Protein AF-A0A0F2QSH4-F1 (afdb_monomer)

Solvent-accessible surface area (backbone atoms only — not comparable to full-atom values): 9539 Å² total; per-residue (Å²): 134,55,76,64,59,55,52,51,53,49,50,55,49,47,52,50,52,53,54,53,50,57,76,41,54,37,96,54,49,37,37,36,37,42,49,71,43,37,69,80,64,87,76,48,65,87,74,37,95,32,62,61,37,53,48,53,45,51,24,52,24,65,74,69,74,48,80,69,93,43,59,70,57,41,50,50,51,39,15,76,64,9,30,37,75,50,42,47,22,77,60,56,42,82,86,47,54,76,65,59,33,52,52,54,49,61,70,22,31,66,63,36,11,52,53,43,47,76,49,53,33,53,29,39,38,37,30,48,82,91,47,50,67,56,51,49,52,18,45,61,71,31,69,53,86,48,51,78,44,83,42,57,48,52,52,98,83,29,46,65,61,25,29,68,60,45,36,58,57,48,69,76,72,107

Nearest PDB structures (foldseek):
  3uo7-assembly1_A  TM=6.705E-01  e=2.306E-04  Homo sapiens
  3ufj-assembly1_B  TM=6.724E-01  e=3.483E-04  Homo sapiens
  1oe5-assembly1_B  TM=6.250E-01  e=6.662E-04  Xenopus laevis
  3uo7-assembly1_B  TM=6.521E-01  e=4.677E-04  Homo sapiens
  5h93-assembly3_C  TM=5.648E-01  e=1.925E-03  Geobacter metallireducens GS-15

Mean predicted aligned error: 3.73 Å

Secondary structure (DSSP, 8-state):
--HHHHHHHHHHHHHHHHHHHHHT--SS--EEEEEEE--SSS--GGGS-SHHHHHHHHHHHHHHTS--SSHHHHHHHHHHTTEEEEEEESS--TTS-HHHHHHHHHHHHHHHHHHHHHH--SEEEE--GGGHHHHHHHHHHHT---EEEE---S-TT-HHHHHHHHHHHHHHH-

Radius of gyration: 16.04 Å; Cα contacts (8 Å, |Δi|>4): 261; chains: 1; bounding box: 38×46×40 Å

Sequence (174 aa):
MSCIDVNIALGERMNKVELTRMQYRPSILRILFVGESAPAKGSFFYDGGCNFTRHTRSAFEIVRGRSFASDGEFLSVFRDRGCWLDDISHTPIDLLNRRERKEAIQKSIPNFAGRLTEASPEVVIVMLRRIKEQVSAAVQASGIQARIEYLPFPGFGHQRKFIELLVPVLRETL

Structure (mmCIF, N/CA/C/O backbone):
data_AF-A0A0F2QSH4-F1
#
_entry.id   AF-A0A0F2QSH4-F1
#
loop_
_atom_site.group_PDB
_atom_site.id
_atom_site.type_symbol
_atom_site.label_atom_id
_atom_site.label_alt_id
_atom_site.label_comp_id
_atom_site.label_asym_id
_atom_site.label_entity_id
_atom_site.label_seq_id
_atom_site.pdbx_PDB_ins_code
_atom_site.Cartn_x
_atom_site.Cartn_y
_atom_site.Cartn_z
_atom_site.occupancy
_atom_site.B_iso_or_equiv
_atom_site.auth_seq_id
_atom_site.auth_comp_id
_atom_site.auth_asym_id
_atom_site.auth_atom_id
_atom_site.pdbx_PDB_model_num
ATOM 1 N N . MET A 1 1 ? -14.833 30.405 4.558 1.00 57.25 1 MET A N 1
ATOM 2 C CA . MET A 1 1 ? -15.358 29.048 4.294 1.00 57.25 1 MET A CA 1
ATOM 3 C C . MET A 1 1 ? -16.112 28.598 5.523 1.00 57.25 1 MET A C 1
ATOM 5 O O . MET A 1 1 ? -15.563 28.707 6.615 1.00 57.25 1 MET A O 1
ATOM 9 N N . SER A 1 2 ? -17.364 28.183 5.359 1.00 66.00 2 SER A N 1
ATOM 10 C CA . SER A 1 2 ? -18.171 27.634 6.450 1.00 66.00 2 SER A CA 1
ATOM 11 C C . SER A 1 2 ? -17.762 26.181 6.741 1.00 66.00 2 SER A C 1
ATOM 13 O O . SER A 1 2 ? -17.153 25.525 5.894 1.00 66.00 2 SER A O 1
ATOM 15 N N . CYS A 1 3 ? -18.103 25.643 7.918 1.00 61.94 3 CYS A N 1
ATOM 16 C CA . CYS A 1 3 ? -17.874 24.223 8.235 1.00 61.94 3 CYS A CA 1
ATOM 17 C C . CYS A 1 3 ? -18.565 23.269 7.241 1.00 61.94 3 CYS A C 1
ATOM 19 O O . CYS A 1 3 ? -18.101 22.150 7.041 1.00 61.94 3 CYS A O 1
ATOM 21 N N . ILE A 1 4 ? -19.654 23.711 6.604 1.00 67.00 4 ILE A N 1
ATOM 22 C CA . ILE A 1 4 ? -20.398 22.931 5.608 1.00 67.00 4 ILE A CA 1
ATOM 23 C C . ILE A 1 4 ? -19.558 22.767 4.333 1.00 67.00 4 ILE A C 1
ATOM 25 O O . ILE A 1 4 ? -19.408 21.649 3.843 1.00 67.00 4 ILE A O 1
ATOM 29 N N . ASP A 1 5 ? -18.923 23.844 3.861 1.00 65.81 5 ASP A N 1
ATOM 30 C CA . ASP A 1 5 ? -18.089 23.827 2.648 1.00 65.81 5 ASP A CA 1
ATOM 31 C C . ASP A 1 5 ? -16.868 22.905 2.800 1.00 65.81 5 ASP A C 1
ATOM 33 O O . ASP A 1 5 ? -16.472 22.212 1.864 1.00 65.81 5 ASP A O 1
ATOM 37 N N . VAL A 1 6 ? -16.283 22.863 4.004 1.00 67.44 6 VAL A N 1
ATOM 38 C CA . VAL A 1 6 ? -15.146 21.983 4.325 1.00 67.44 6 VAL A CA 1
ATOM 39 C C . VAL A 1 6 ? -15.559 20.510 4.276 1.00 67.44 6 VAL A C 1
ATOM 41 O O . VAL A 1 6 ? -14.824 19.686 3.732 1.00 67.44 6 VAL A O 1
ATOM 44 N N . ASN A 1 7 ? -16.741 20.177 4.801 1.00 73.50 7 ASN A N 1
ATOM 45 C CA . ASN A 1 7 ? -17.239 18.802 4.818 1.00 73.50 7 ASN A CA 1
ATOM 46 C C . ASN A 1 7 ? -17.593 18.293 3.413 1.00 73.50 7 ASN A C 1
ATOM 48 O O . ASN A 1 7 ? -17.292 17.143 3.095 1.00 73.50 7 ASN A O 1
ATOM 52 N N . ILE A 1 8 ? -18.174 19.145 2.559 1.00 76.38 8 ILE A N 1
ATOM 53 C CA . ILE A 1 8 ? -18.479 18.801 1.160 1.00 76.38 8 ILE A CA 1
ATOM 54 C C . ILE A 1 8 ? -17.185 18.535 0.382 1.00 76.38 8 ILE A C 1
ATOM 56 O O . ILE A 1 8 ? -17.033 17.465 -0.207 1.00 76.38 8 ILE A O 1
ATOM 60 N N . ALA A 1 9 ? -16.213 19.451 0.451 1.00 73.88 9 ALA A N 1
ATOM 61 C CA . ALA A 1 9 ? -14.940 19.303 -0.255 1.00 73.88 9 ALA A CA 1
ATOM 62 C C . ALA A 1 9 ? -14.149 18.060 0.200 1.00 73.88 9 ALA A C 1
ATOM 64 O O . ALA A 1 9 ? -13.513 17.383 -0.613 1.00 73.88 9 ALA A O 1
ATOM 65 N N . LEU A 1 10 ? -14.199 17.728 1.496 1.00 77.50 10 LEU A N 1
ATOM 66 C CA . LEU A 1 10 ? -13.585 16.510 2.025 1.00 77.50 10 LEU A CA 1
ATOM 67 C C . LEU A 1 10 ? -14.275 15.248 1.481 1.00 77.50 10 LEU A C 1
ATOM 69 O O . LEU A 1 10 ? -13.588 14.297 1.106 1.00 77.50 10 LEU A O 1
ATOM 73 N N . GLY A 1 11 ? -15.609 15.254 1.396 1.00 80.50 11 GLY A N 1
ATOM 74 C CA . GLY A 1 11 ? -16.395 14.157 0.827 1.00 80.50 11 GLY A CA 1
ATOM 75 C C . GLY A 1 11 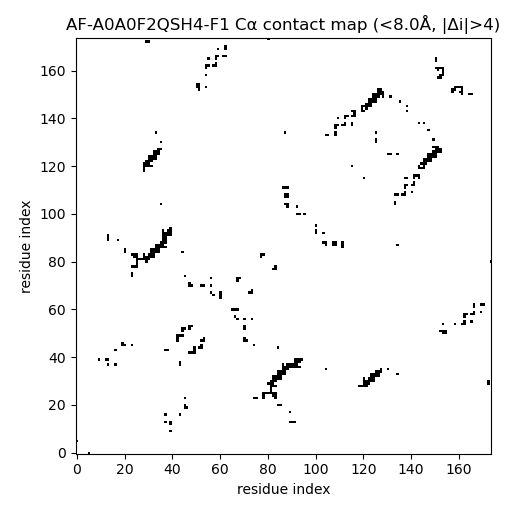? -16.102 13.919 -0.657 1.00 80.50 11 GLY A C 1
ATOM 76 O O . GLY A 1 11 ? -15.838 12.788 -1.062 1.00 80.50 11 GLY A O 1
ATOM 77 N N . GLU A 1 12 ? -16.061 14.980 -1.466 1.00 84.38 12 GLU A N 1
ATOM 78 C CA . GLU A 1 12 ? -15.709 14.892 -2.891 1.00 84.38 12 GLU A CA 1
ATOM 79 C C . GLU A 1 12 ? -14.295 14.349 -3.099 1.00 84.38 12 GLU A C 1
ATOM 81 O O . GLU A 1 12 ? -14.060 13.480 -3.944 1.00 84.38 12 GLU A O 1
ATOM 86 N N . ARG A 1 13 ? -13.341 14.827 -2.294 1.00 85.44 13 ARG A N 1
ATOM 87 C CA . ARG A 1 13 ? -11.962 14.349 -2.348 1.00 85.44 13 ARG A CA 1
ATOM 88 C C . ARG A 1 13 ? -11.859 12.875 -1.973 1.00 85.44 13 ARG A C 1
ATOM 90 O O . ARG A 1 13 ? -11.156 12.142 -2.664 1.00 85.44 13 ARG A O 1
ATOM 97 N N . MET A 1 14 ? -12.537 12.447 -0.911 1.00 86.56 14 MET A N 1
ATOM 98 C CA . MET A 1 14 ? -12.560 11.046 -0.489 1.00 86.56 14 MET A CA 1
ATOM 99 C C . MET A 1 14 ? -13.099 10.157 -1.615 1.00 86.56 14 MET A C 1
ATOM 101 O O . MET A 1 14 ? -12.431 9.204 -2.006 1.00 86.56 14 MET A O 1
ATOM 105 N N . ASN A 1 15 ? -14.223 10.535 -2.231 1.00 87.94 15 ASN A N 1
ATOM 106 C CA . ASN A 1 15 ? -14.779 9.806 -3.374 1.00 87.94 15 ASN A CA 1
ATOM 107 C C . ASN A 1 15 ? -13.789 9.725 -4.543 1.00 87.94 15 ASN A C 1
ATOM 109 O O . ASN A 1 15 ? -13.616 8.661 -5.133 1.00 87.94 15 ASN A O 1
ATOM 113 N N . LYS A 1 16 ? -13.093 10.823 -4.858 1.00 92.56 16 LYS A N 1
ATOM 114 C CA . LYS A 1 16 ? -12.073 10.832 -5.913 1.00 92.56 16 LYS A CA 1
ATOM 115 C C . LYS A 1 16 ? -10.912 9.882 -5.605 1.00 92.56 16 LYS A C 1
ATOM 117 O O . LYS A 1 16 ? -10.497 9.150 -6.496 1.00 92.56 16 LYS A O 1
ATOM 122 N N . VAL A 1 17 ? -10.399 9.879 -4.372 1.00 94.50 17 VAL A N 1
ATOM 123 C CA . VAL A 1 17 ? -9.304 8.985 -3.949 1.00 94.50 17 VAL A CA 1
ATOM 124 C C . VAL A 1 17 ? -9.700 7.523 -4.132 1.00 94.50 17 VAL A C 1
ATOM 126 O O . VAL A 1 17 ? -8.945 6.755 -4.729 1.00 94.50 17 VAL A O 1
ATOM 129 N N . GLU A 1 18 ? -10.892 7.150 -3.673 1.00 94.62 18 GLU A N 1
ATOM 130 C CA . GLU A 1 18 ? -11.374 5.772 -3.756 1.00 94.62 18 GLU A CA 1
ATOM 131 C C . GLU A 1 18 ? -11.644 5.343 -5.204 1.00 94.62 18 GLU A C 1
ATOM 133 O O . GLU A 1 18 ? -11.227 4.257 -5.612 1.00 94.62 18 GLU A O 1
ATOM 138 N N . LEU A 1 19 ? -12.234 6.218 -6.029 1.00 94.88 19 LEU A N 1
ATOM 139 C CA . LEU A 1 19 ? -12.396 5.965 -7.465 1.00 94.88 19 LEU A CA 1
ATOM 140 C C . LEU A 1 19 ? -11.043 5.747 -8.153 1.00 94.88 19 LEU A C 1
ATOM 142 O O . LEU A 1 19 ? -10.890 4.781 -8.900 1.00 94.88 19 LEU A O 1
ATOM 146 N N . THR A 1 20 ? -10.044 6.588 -7.867 1.00 95.81 20 THR A N 1
ATOM 147 C CA . THR A 1 20 ? -8.687 6.411 -8.400 1.00 95.81 20 THR A CA 1
ATOM 148 C C . THR A 1 20 ? -8.066 5.098 -7.912 1.00 95.81 20 THR A C 1
ATOM 150 O O . THR A 1 20 ? -7.512 4.356 -8.720 1.00 95.81 20 THR A O 1
ATOM 153 N N . ARG A 1 21 ? -8.176 4.751 -6.620 1.00 96.75 21 ARG A N 1
ATOM 154 C CA . ARG A 1 21 ? -7.636 3.487 -6.077 1.00 96.75 21 ARG A CA 1
ATOM 155 C C . ARG A 1 21 ? -8.223 2.270 -6.794 1.00 96.75 21 ARG A C 1
ATOM 157 O O . ARG A 1 21 ? -7.496 1.324 -7.105 1.00 96.75 21 ARG A O 1
ATOM 164 N N . MET A 1 22 ? -9.523 2.308 -7.080 1.00 96.12 22 MET A N 1
ATOM 165 C CA . MET A 1 22 ? -10.234 1.217 -7.746 1.00 96.12 22 MET A CA 1
ATOM 166 C C . MET A 1 22 ? -9.852 1.055 -9.221 1.00 96.12 22 MET A C 1
ATOM 168 O O . MET A 1 22 ? -9.813 -0.076 -9.698 1.00 96.12 22 MET A O 1
ATOM 172 N N . GLN A 1 23 ? -9.480 2.129 -9.928 1.00 96.50 23 GLN A N 1
ATOM 173 C CA . GLN A 1 23 ? -8.970 2.039 -11.310 1.00 96.50 23 GLN A CA 1
ATOM 174 C C . GLN A 1 23 ? -7.681 1.208 -11.427 1.00 96.50 23 GLN A C 1
ATOM 176 O O . GLN A 1 23 ? -7.396 0.636 -12.481 1.00 96.50 23 GLN A O 1
ATOM 181 N N . TYR A 1 24 ? -6.911 1.125 -10.340 1.00 97.25 24 TYR A N 1
ATOM 182 C CA . TYR A 1 24 ? -5.666 0.364 -10.268 1.00 97.25 24 TYR A CA 1
ATOM 183 C C . TYR A 1 24 ? -5.788 -0.929 -9.456 1.00 97.25 24 TYR A C 1
ATOM 185 O O . TYR A 1 24 ? -4.766 -1.536 -9.133 1.00 97.25 24 TYR A O 1
ATOM 193 N N . ARG A 1 25 ? -7.007 -1.376 -9.124 1.00 97.44 25 ARG A N 1
ATOM 194 C CA . ARG A 1 25 ? -7.197 -2.679 -8.480 1.00 97.44 25 ARG A CA 1
ATOM 195 C C . ARG A 1 25 ? -6.896 -3.801 -9.486 1.00 97.44 25 ARG A C 1
ATOM 197 O O . ARG A 1 25 ? -7.482 -3.805 -10.569 1.00 97.44 25 ARG A O 1
ATOM 204 N N . PRO A 1 26 ? -5.991 -4.743 -9.170 1.00 97.94 26 PRO A N 1
ATOM 205 C CA . PRO A 1 26 ? -5.697 -5.863 -10.054 1.00 97.94 26 PRO A CA 1
ATOM 206 C C . PRO A 1 26 ? -6.836 -6.888 -10.059 1.00 97.94 26 PRO A C 1
ATOM 208 O O . PRO A 1 26 ? -7.577 -7.006 -9.083 1.00 97.94 26 PRO A O 1
ATOM 211 N N . SER A 1 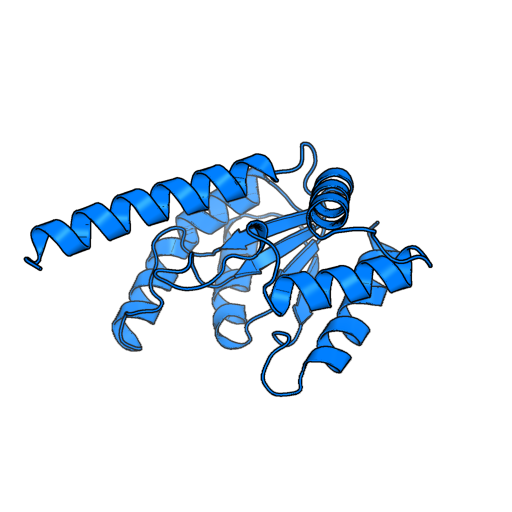27 ? -6.939 -7.676 -11.133 1.00 94.94 27 SER A N 1
ATOM 212 C CA . SER A 1 27 ? -7.852 -8.828 -11.184 1.00 94.94 27 SER A CA 1
ATOM 213 C C . SER A 1 27 ? -7.426 -9.949 -10.231 1.00 94.94 27 SER A C 1
ATOM 215 O O . SER A 1 27 ? -8.279 -10.623 -9.663 1.00 94.94 27 SER A O 1
ATOM 217 N N . ILE A 1 28 ? -6.115 -10.124 -10.040 1.00 95.38 28 ILE A N 1
ATOM 218 C CA . ILE A 1 28 ? -5.514 -11.066 -9.092 1.00 95.38 28 ILE A CA 1
ATOM 219 C C . ILE A 1 28 ? -4.566 -10.274 -8.196 1.00 95.38 28 ILE A C 1
ATOM 221 O O . ILE A 1 28 ? -3.572 -9.728 -8.675 1.00 95.38 28 ILE A O 1
ATOM 225 N N . LEU A 1 29 ? -4.873 -10.194 -6.901 1.00 98.00 29 LEU A N 1
ATOM 226 C CA . LEU A 1 29 ? -4.022 -9.510 -5.933 1.00 98.00 29 LEU A CA 1
ATOM 227 C C . LEU A 1 29 ? -2.960 -10.469 -5.389 1.00 98.00 29 LEU A C 1
ATOM 229 O O . LEU A 1 29 ? -3.280 -11.466 -4.754 1.00 98.00 29 LEU A O 1
ATOM 233 N N . ARG A 1 30 ? -1.691 -10.122 -5.594 1.00 98.44 30 ARG A N 1
ATOM 234 C CA . ARG A 1 30 ? -0.526 -10.873 -5.111 1.00 98.44 30 ARG A CA 1
ATOM 235 C C . ARG A 1 30 ? 0.173 -10.147 -3.972 1.00 98.44 30 ARG A C 1
ATOM 237 O O . ARG A 1 30 ? 0.441 -10.738 -2.931 1.00 98.44 30 ARG A O 1
ATOM 244 N N . ILE A 1 31 ? 0.425 -8.849 -4.150 1.00 98.81 31 ILE A N 1
ATOM 245 C CA . ILE A 1 31 ? 1.104 -8.010 -3.157 1.00 98.81 31 ILE A CA 1
ATOM 246 C C . ILE A 1 31 ? 0.202 -6.846 -2.761 1.00 98.81 31 ILE A C 1
ATOM 248 O O . ILE A 1 31 ? -0.119 -5.984 -3.582 1.00 98.81 31 ILE A O 1
ATOM 252 N N . LEU A 1 32 ? -0.147 -6.783 -1.479 1.00 98.75 32 LEU A N 1
ATOM 253 C CA . LEU A 1 32 ? -0.863 -5.661 -0.890 1.00 98.75 32 LEU A CA 1
ATOM 254 C C . LEU A 1 32 ? 0.098 -4.744 -0.132 1.00 98.75 32 LEU A C 1
ATOM 256 O O . LEU A 1 32 ? 0.654 -5.123 0.893 1.00 98.75 32 LEU A O 1
ATOM 260 N N . PHE A 1 33 ? 0.250 -3.512 -0.594 1.00 98.62 33 PHE A N 1
ATOM 261 C CA . PHE A 1 33 ? 0.900 -2.435 0.143 1.00 98.62 33 PHE A CA 1
ATOM 262 C C . PHE A 1 33 ? -0.123 -1.783 1.074 1.00 98.62 33 PHE A C 1
ATOM 264 O O . PHE A 1 33 ? -1.215 -1.435 0.633 1.00 98.62 33 PHE A O 1
ATOM 271 N N . VAL A 1 34 ? 0.228 -1.598 2.349 1.00 98.19 34 VAL A N 1
ATOM 272 C CA . VAL A 1 34 ? -0.710 -1.099 3.364 1.00 98.19 34 VAL A CA 1
ATOM 273 C C . VAL A 1 34 ? -0.277 0.255 3.917 1.00 98.19 34 VAL A C 1
ATOM 275 O O . VAL A 1 34 ? 0.789 0.390 4.534 1.00 98.19 34 VAL A O 1
ATOM 278 N N . GLY A 1 35 ? -1.131 1.255 3.701 1.00 95.81 35 GLY A N 1
ATOM 279 C CA . GLY A 1 35 ? -1.086 2.566 4.339 1.00 95.81 35 GLY A CA 1
ATOM 280 C C . GLY A 1 35 ? -1.980 2.659 5.583 1.00 95.81 35 GLY A C 1
ATOM 281 O O . GLY A 1 35 ? -2.711 1.736 5.942 1.00 95.81 35 GLY A O 1
ATOM 282 N N . GLU A 1 36 ? -1.887 3.782 6.296 1.00 95.56 36 GLU A N 1
ATOM 283 C CA . GLU A 1 36 ? -2.715 4.031 7.485 1.00 95.56 36 GLU A CA 1
ATOM 284 C C . GLU A 1 36 ? -4.123 4.496 7.094 1.00 95.56 36 GLU A C 1
ATOM 286 O O . GLU A 1 36 ? -5.113 3.947 7.582 1.00 95.56 36 GLU A O 1
ATOM 291 N N . SER A 1 37 ? -4.207 5.508 6.226 1.00 95.12 37 SER A N 1
ATOM 292 C CA . SER A 1 37 ? -5.471 6.068 5.762 1.00 95.12 37 SER A CA 1
ATOM 293 C C . SER A 1 37 ? -5.357 6.796 4.432 1.00 95.12 37 SER A C 1
ATOM 295 O O . SER A 1 37 ? -4.299 7.351 4.122 1.00 95.12 37 SER A O 1
ATOM 297 N N . ALA A 1 38 ? -6.494 6.944 3.750 1.00 92.00 38 ALA A N 1
ATOM 298 C CA . ALA A 1 38 ? -6.633 7.886 2.646 1.00 92.00 38 ALA A CA 1
ATOM 299 C C . ALA A 1 38 ? -6.180 9.312 3.055 1.00 92.00 38 ALA A C 1
ATOM 301 O O . ALA A 1 38 ? -6.375 9.718 4.209 1.00 92.00 38 ALA A O 1
ATOM 302 N N . PRO A 1 39 ? -5.576 10.097 2.144 1.00 90.44 39 PRO A N 1
ATOM 303 C CA . PRO A 1 39 ? -5.084 11.435 2.464 1.00 90.44 39 PRO A CA 1
ATOM 304 C C . PRO A 1 39 ? -6.209 12.486 2.490 1.00 90.44 39 PRO A C 1
ATOM 306 O O . PRO A 1 39 ? -6.841 12.740 1.458 1.00 90.44 39 PRO A O 1
ATOM 309 N N . ALA A 1 40 ? -6.389 13.212 3.606 1.00 87.38 40 ALA A N 1
ATOM 310 C CA . ALA A 1 40 ? -7.308 14.363 3.641 1.00 87.38 40 ALA A CA 1
ATOM 311 C C . ALA A 1 40 ? -6.825 15.503 2.734 1.00 87.38 40 ALA A C 1
ATOM 313 O O . ALA A 1 40 ? -7.622 16.295 2.236 1.00 87.38 40 ALA A O 1
ATOM 314 N N . LYS A 1 41 ? -5.508 15.592 2.510 1.00 83.38 41 LYS A N 1
ATOM 315 C CA . LYS A 1 41 ? -4.858 16.574 1.633 1.00 83.38 41 LYS A CA 1
ATOM 316 C C . LYS A 1 41 ? -3.549 16.028 1.058 1.00 83.38 41 LYS A C 1
ATOM 318 O O . LYS A 1 41 ? -3.004 15.054 1.561 1.00 83.38 41 LYS A O 1
ATOM 323 N N . GLY A 1 42 ? -3.009 16.699 0.042 1.00 83.31 42 GLY A N 1
ATOM 324 C CA . GLY A 1 42 ? -1.716 16.347 -0.556 1.00 83.31 42 GLY A CA 1
ATOM 325 C C . GLY A 1 42 ? -1.820 15.335 -1.697 1.00 83.31 42 GLY A C 1
ATOM 326 O O . GLY A 1 42 ? -2.856 15.244 -2.354 1.00 83.31 42 GLY A O 1
ATOM 327 N N . SER A 1 43 ? -0.728 14.623 -1.964 1.00 85.62 43 SER A N 1
ATOM 328 C CA . SER A 1 43 ? -0.646 13.641 -3.046 1.00 85.62 43 SER A CA 1
ATOM 329 C C . SER A 1 43 ? -1.118 12.257 -2.608 1.00 85.62 43 SER A C 1
ATOM 331 O O . SER A 1 43 ? -0.998 11.879 -1.441 1.00 85.62 43 SER A O 1
ATOM 333 N N . PHE A 1 44 ? -1.643 11.500 -3.566 1.00 92.44 44 PHE A N 1
ATOM 334 C CA . PHE A 1 44 ? -2.001 10.097 -3.412 1.00 92.44 44 PHE A CA 1
ATOM 335 C C . PHE A 1 44 ? -1.078 9.225 -4.272 1.00 92.44 44 PHE A C 1
ATOM 337 O O . PHE A 1 44 ? -0.576 9.676 -5.299 1.00 92.44 44 PHE A O 1
ATOM 344 N N . PHE A 1 45 ? -0.839 7.974 -3.869 1.00 95.44 45 PHE A N 1
ATOM 345 C CA . PHE A 1 45 ? 0.084 7.075 -4.578 1.00 95.44 45 PHE A CA 1
ATOM 346 C C . PHE A 1 45 ? -0.268 6.923 -6.066 1.00 95.44 45 PHE A C 1
ATOM 348 O O . PHE A 1 45 ? 0.610 6.966 -6.930 1.00 95.44 45 PHE A O 1
ATOM 355 N N . TYR A 1 46 ? -1.562 6.794 -6.352 1.00 96.38 46 TYR A N 1
ATOM 356 C CA . TYR A 1 46 ? -2.081 6.572 -7.697 1.00 96.38 46 TYR A CA 1
ATOM 357 C C . TYR A 1 46 ? -2.228 7.839 -8.544 1.00 96.38 46 TYR A C 1
ATOM 359 O O . TYR A 1 46 ? -2.456 7.730 -9.745 1.00 96.38 46 TYR A O 1
ATOM 367 N N . ASP A 1 47 ? -2.040 9.024 -7.957 1.00 91.88 47 ASP A N 1
ATOM 368 C CA . ASP A 1 47 ? -1.967 10.273 -8.726 1.00 91.88 47 ASP A CA 1
ATOM 369 C C . ASP A 1 47 ? -0.605 10.426 -9.435 1.00 91.88 47 ASP A C 1
ATOM 371 O O . ASP A 1 47 ? -0.433 11.307 -10.276 1.00 91.88 47 ASP A O 1
ATOM 375 N N . GLY A 1 48 ? 0.379 9.581 -9.097 1.00 87.12 48 GLY A N 1
ATOM 376 C CA . GLY A 1 48 ? 1.764 9.756 -9.526 1.00 87.12 48 GLY A CA 1
ATOM 377 C C . GLY A 1 48 ? 2.464 10.914 -8.806 1.00 87.12 48 GLY A C 1
ATOM 378 O O . GLY A 1 48 ? 1.901 11.602 -7.953 1.00 87.12 48 GLY A O 1
ATOM 379 N N . GLY A 1 49 ? 3.750 11.103 -9.093 1.00 83.31 49 GLY A N 1
ATOM 380 C CA . GLY A 1 49 ? 4.518 12.278 -8.674 1.00 83.31 49 GLY A CA 1
ATOM 381 C C . GLY A 1 49 ? 4.848 12.384 -7.181 1.00 83.31 49 GLY A C 1
ATOM 382 O O . GLY A 1 49 ? 5.555 13.311 -6.784 1.00 83.31 49 GLY A O 1
ATOM 383 N N . CYS A 1 50 ? 4.391 11.459 -6.330 1.00 87.19 50 CYS A N 1
ATOM 384 C CA . CYS A 1 50 ? 4.763 11.449 -4.916 1.00 87.19 50 CYS A CA 1
ATOM 385 C C . CYS A 1 50 ? 6.031 10.620 -4.657 1.00 87.19 50 CYS A C 1
ATOM 387 O O . CYS A 1 50 ? 6.348 9.673 -5.381 1.00 87.19 50 CYS A O 1
ATOM 389 N N . ASN A 1 51 ? 6.751 10.950 -3.576 1.00 89.00 51 ASN A N 1
ATOM 390 C CA . ASN A 1 51 ? 7.975 10.238 -3.186 1.00 89.00 51 ASN A CA 1
ATOM 391 C C . ASN A 1 51 ? 7.742 8.732 -3.036 1.00 89.00 51 ASN A C 1
ATOM 393 O O . ASN A 1 51 ? 8.584 7.929 -3.432 1.00 89.00 51 ASN A O 1
ATOM 397 N N . PHE A 1 52 ? 6.588 8.344 -2.495 1.00 92.19 52 PHE A N 1
ATOM 398 C CA . PHE A 1 52 ? 6.275 6.939 -2.298 1.00 92.19 52 PHE A CA 1
ATOM 399 C C . PHE A 1 52 ? 6.105 6.187 -3.635 1.00 92.19 52 PHE A C 1
ATOM 401 O O . PHE A 1 52 ? 6.722 5.134 -3.824 1.00 92.19 52 PHE A O 1
ATOM 408 N N . THR A 1 53 ? 5.389 6.765 -4.606 1.00 95.25 53 THR A N 1
ATOM 409 C CA . THR A 1 53 ? 5.282 6.228 -5.976 1.00 95.25 53 THR A CA 1
ATOM 410 C C . THR A 1 53 ? 6.652 6.125 -6.633 1.00 95.25 53 THR A C 1
ATOM 412 O O . THR A 1 53 ? 7.011 5.066 -7.144 1.00 95.25 53 THR A O 1
ATOM 415 N N . ARG A 1 54 ? 7.468 7.182 -6.537 1.00 95.88 54 ARG A N 1
ATOM 416 C CA . ARG A 1 54 ? 8.813 7.230 -7.123 1.00 95.88 54 ARG A CA 1
ATOM 417 C C . ARG A 1 54 ? 9.725 6.117 -6.603 1.00 95.88 54 ARG A C 1
ATOM 419 O O . ARG A 1 54 ? 10.388 5.459 -7.395 1.00 95.88 54 ARG A O 1
ATOM 426 N N . HIS A 1 55 ? 9.775 5.893 -5.291 1.00 97.25 55 HIS A N 1
ATOM 427 C CA . HIS A 1 55 ? 10.667 4.877 -4.721 1.00 97.25 55 HIS A CA 1
ATOM 428 C C . HIS A 1 55 ? 10.161 3.451 -4.941 1.00 97.25 55 HIS A C 1
ATOM 430 O O . HIS A 1 55 ? 10.971 2.544 -5.127 1.00 97.25 55 HIS A O 1
ATOM 436 N N . THR A 1 56 ? 8.842 3.255 -4.996 1.00 97.75 56 THR A N 1
ATOM 437 C CA . THR A 1 56 ? 8.261 1.969 -5.408 1.00 97.75 56 THR A CA 1
ATOM 438 C C . THR A 1 56 ? 8.604 1.682 -6.869 1.00 97.75 56 THR A C 1
ATOM 440 O O . THR A 1 56 ? 9.112 0.607 -7.179 1.00 97.75 56 THR A O 1
ATOM 443 N N . ARG A 1 57 ? 8.448 2.676 -7.752 1.00 98.31 57 ARG A N 1
ATOM 444 C CA . ARG A 1 57 ? 8.868 2.602 -9.155 1.00 98.31 57 ARG A CA 1
ATOM 445 C C . ARG A 1 57 ? 10.341 2.229 -9.293 1.00 98.31 57 ARG A C 1
ATOM 447 O O . ARG A 1 57 ? 10.643 1.286 -10.014 1.00 98.31 57 ARG A O 1
ATOM 454 N N . SER A 1 58 ? 11.245 2.885 -8.562 1.00 98.25 58 SER A N 1
ATOM 455 C CA . SER A 1 58 ? 12.678 2.557 -8.609 1.00 98.25 58 SER A CA 1
ATOM 456 C C . SER A 1 58 ? 12.975 1.099 -8.242 1.00 98.25 58 SER A C 1
ATOM 458 O O . SER A 1 58 ? 13.828 0.478 -8.871 1.00 98.25 58 SER A O 1
ATOM 460 N N . ALA A 1 59 ? 12.264 0.519 -7.269 1.00 98.44 59 ALA A N 1
ATOM 461 C CA . ALA A 1 59 ? 12.419 -0.900 -6.946 1.00 98.44 59 ALA A CA 1
ATOM 462 C C . ALA A 1 59 ? 11.982 -1.804 -8.113 1.00 98.44 59 ALA A C 1
ATOM 464 O O . ALA A 1 59 ? 12.694 -2.743 -8.463 1.00 98.44 59 ALA A O 1
ATOM 465 N N . PHE A 1 60 ? 10.862 -1.490 -8.770 1.00 98.56 60 PHE A N 1
ATOM 466 C CA . PHE A 1 60 ? 10.413 -2.221 -9.958 1.00 98.56 60 PHE A CA 1
ATOM 467 C C . PHE A 1 60 ? 11.384 -2.088 -11.138 1.00 98.56 60 PHE A C 1
ATOM 469 O O . PHE A 1 60 ? 11.625 -3.069 -11.838 1.00 98.56 60 PHE A O 1
ATOM 476 N N . GLU A 1 61 ? 11.968 -0.909 -11.357 1.00 98.50 61 GLU A N 1
ATOM 477 C CA . GLU A 1 61 ? 12.961 -0.684 -12.419 1.00 98.50 61 GLU A CA 1
ATOM 478 C C . GLU A 1 61 ? 14.217 -1.538 -12.198 1.00 98.50 61 GLU A C 1
ATOM 480 O O . GLU A 1 61 ? 14.724 -2.136 -13.147 1.00 98.50 61 GLU A O 1
ATOM 485 N N . ILE A 1 62 ? 14.664 -1.681 -10.943 1.00 98.44 62 ILE A N 1
ATOM 486 C CA . ILE A 1 62 ? 15.776 -2.572 -10.569 1.00 98.44 62 ILE A CA 1
ATOM 487 C C . ILE A 1 62 ? 15.440 -4.038 -10.864 1.00 98.44 62 ILE A C 1
ATOM 489 O O . ILE A 1 62 ? 16.290 -4.773 -11.364 1.00 98.44 62 ILE A O 1
ATOM 493 N N . VAL A 1 63 ? 14.217 -4.483 -10.561 1.00 97.94 63 VAL A N 1
ATOM 494 C CA . VAL A 1 63 ? 13.784 -5.866 -10.828 1.00 97.94 63 VAL A CA 1
ATOM 495 C C . VAL A 1 63 ? 13.654 -6.129 -12.329 1.00 97.94 63 VAL A C 1
ATOM 497 O O . VAL A 1 63 ? 14.071 -7.180 -12.805 1.00 97.94 63 VAL A O 1
ATOM 500 N N . ARG A 1 64 ? 13.118 -5.165 -13.086 1.00 95.75 64 ARG A N 1
ATOM 501 C CA . ARG A 1 64 ? 12.908 -5.263 -14.541 1.00 95.75 64 ARG A CA 1
ATOM 502 C C . ARG A 1 64 ? 14.195 -5.070 -15.350 1.00 95.75 64 ARG A C 1
ATOM 504 O O . ARG A 1 64 ? 14.217 -5.430 -16.523 1.00 95.75 64 ARG A O 1
ATOM 511 N N . GLY A 1 65 ? 15.218 -4.436 -14.776 1.00 97.12 65 GLY A N 1
ATOM 512 C CA . GLY A 1 65 ? 16.448 -4.054 -15.474 1.00 97.12 65 GLY A CA 1
ATOM 513 C C . GLY A 1 65 ? 16.279 -2.906 -16.480 1.00 97.12 65 GLY A C 1
ATOM 514 O O . GLY A 1 65 ? 17.152 -2.704 -17.319 1.00 97.12 65 GLY A O 1
ATOM 515 N N . ARG A 1 66 ? 15.163 -2.162 -16.436 1.00 96.75 66 ARG A N 1
ATOM 516 C CA . ARG A 1 66 ? 14.915 -0.990 -17.296 1.00 96.75 66 ARG A CA 1
ATOM 517 C C . ARG A 1 66 ? 13.987 0.018 -16.626 1.00 96.75 66 ARG A C 1
ATOM 519 O O . ARG A 1 66 ? 13.082 -0.377 -15.889 1.00 96.75 66 ARG A O 1
ATOM 526 N N . SER A 1 67 ? 14.180 1.296 -16.941 1.00 97.75 67 SER A N 1
ATOM 527 C CA . SER A 1 67 ? 13.317 2.387 -16.481 1.00 97.75 67 SER A CA 1
ATOM 528 C C . SER A 1 67 ? 11.937 2.342 -17.139 1.00 97.75 67 SER A C 1
ATOM 530 O O . SER A 1 67 ? 11.801 1.900 -18.282 1.00 97.75 67 SER A O 1
ATOM 532 N N . PHE A 1 68 ? 10.919 2.831 -16.434 1.00 97.62 68 PHE A N 1
ATOM 533 C CA . PHE A 1 68 ? 9.637 3.171 -17.055 1.00 97.62 68 PHE A CA 1
ATOM 534 C C . PHE A 1 68 ? 9.746 4.536 -17.747 1.00 97.62 68 PHE A C 1
ATOM 536 O O . PHE A 1 68 ? 10.576 5.363 -17.365 1.00 97.62 68 PHE A O 1
ATOM 543 N N . ALA A 1 69 ? 8.893 4.809 -18.727 1.00 96.62 69 ALA A N 1
ATOM 544 C CA . ALA A 1 69 ? 8.789 6.107 -19.385 1.00 96.62 69 ALA A CA 1
ATOM 545 C C . ALA A 1 69 ? 8.003 7.121 -18.537 1.00 96.62 69 ALA A C 1
ATOM 547 O O . ALA A 1 69 ? 8.301 8.313 -18.546 1.00 96.62 69 ALA A O 1
ATOM 548 N N . SER A 1 70 ? 7.014 6.662 -17.766 1.00 96.19 70 SER A N 1
ATOM 549 C CA . SER A 1 70 ? 6.137 7.523 -16.965 1.00 96.19 70 SER A CA 1
ATOM 550 C C . SER A 1 70 ? 5.603 6.811 -15.721 1.00 96.19 70 SER A C 1
ATOM 552 O O . SER A 1 70 ? 5.699 5.589 -15.596 1.00 96.19 70 SER A O 1
ATOM 554 N N . ASP A 1 71 ? 5.008 7.578 -14.803 1.00 95.38 71 ASP A N 1
ATOM 555 C CA . ASP A 1 71 ? 4.299 7.002 -13.655 1.00 95.38 71 ASP A CA 1
ATOM 556 C C . ASP A 1 71 ? 3.057 6.221 -14.095 1.00 95.38 71 ASP A C 1
ATOM 558 O O . ASP A 1 71 ? 2.742 5.207 -13.488 1.00 95.38 71 ASP A O 1
ATOM 562 N N . GLY A 1 72 ? 2.400 6.622 -15.188 1.00 96.69 72 GLY A N 1
ATOM 563 C CA . GLY A 1 72 ? 1.277 5.872 -15.757 1.00 96.69 72 GLY A CA 1
ATOM 564 C C . GLY A 1 72 ? 1.685 4.487 -16.273 1.00 96.69 72 GLY A C 1
ATOM 565 O O . GLY A 1 72 ? 0.978 3.509 -16.021 1.00 96.69 72 GLY A O 1
ATOM 566 N N . GLU A 1 73 ? 2.847 4.369 -16.934 1.00 97.56 73 GLU A N 1
ATOM 567 C CA . GLU A 1 73 ? 3.390 3.057 -17.329 1.00 97.56 73 GLU A CA 1
ATOM 568 C C . GLU A 1 73 ? 3.707 2.216 -16.087 1.00 97.56 73 GLU A C 1
ATOM 570 O O . GLU A 1 73 ? 3.322 1.049 -16.013 1.00 97.56 73 GLU A O 1
ATOM 575 N N . PHE A 1 74 ? 4.365 2.817 -15.091 1.00 98.31 74 PHE A N 1
ATOM 576 C CA . PHE A 1 74 ? 4.673 2.136 -13.837 1.00 98.31 74 PHE A CA 1
ATOM 577 C C . PHE A 1 74 ? 3.408 1.634 -13.129 1.00 98.31 74 PHE A C 1
ATOM 579 O O . PHE A 1 74 ? 3.348 0.459 -12.786 1.00 98.31 74 PHE A O 1
ATOM 586 N N . LEU A 1 75 ? 2.397 2.483 -12.930 1.00 98.31 75 LEU A N 1
ATOM 587 C CA . LEU A 1 75 ? 1.169 2.121 -12.221 1.00 98.31 75 LEU A CA 1
ATOM 588 C C . LEU A 1 75 ? 0.356 1.061 -12.978 1.00 98.31 75 LEU A C 1
ATOM 590 O O . LEU A 1 75 ? -0.244 0.190 -12.347 1.00 98.31 75 LEU A O 1
ATOM 594 N N . SER A 1 76 ? 0.388 1.082 -14.314 1.00 97.88 76 SER A N 1
ATOM 595 C CA . SER A 1 76 ? -0.202 0.014 -15.133 1.00 97.88 76 SER A CA 1
ATOM 596 C C . SER A 1 76 ? 0.506 -1.316 -14.881 1.00 97.88 76 SER A C 1
ATOM 598 O O . SER A 1 76 ? -0.145 -2.309 -14.580 1.00 97.88 76 SER A O 1
ATOM 600 N N . VAL A 1 77 ? 1.843 -1.330 -14.894 1.00 98.06 77 VAL A N 1
ATOM 601 C CA . VAL A 1 77 ? 2.628 -2.539 -14.598 1.00 98.06 77 VAL A CA 1
ATOM 602 C C . VAL A 1 77 ? 2.471 -2.986 -13.145 1.00 98.06 77 VAL A C 1
ATOM 604 O O . VAL A 1 77 ? 2.417 -4.184 -12.886 1.00 98.06 77 VAL A O 1
ATOM 607 N N . PHE A 1 78 ? 2.368 -2.054 -12.200 1.00 98.50 78 PHE A N 1
ATOM 608 C CA . PHE A 1 78 ? 2.098 -2.334 -10.793 1.00 98.50 78 PHE A CA 1
ATOM 609 C C . PHE A 1 78 ? 0.777 -3.102 -10.643 1.00 98.50 78 PHE A C 1
ATOM 611 O O . PHE A 1 78 ? 0.770 -4.185 -10.061 1.00 98.50 78 PHE A O 1
ATOM 618 N N . ARG A 1 79 ? -0.306 -2.609 -11.259 1.00 98.44 79 ARG A N 1
ATOM 619 C CA . ARG A 1 79 ? -1.597 -3.309 -11.315 1.00 98.44 79 ARG A CA 1
ATOM 620 C C . ARG A 1 79 ? -1.477 -4.655 -12.030 1.00 98.44 79 ARG A C 1
ATOM 622 O O . ARG A 1 79 ? -1.891 -5.670 -11.488 1.00 98.44 79 ARG A O 1
ATOM 629 N N . ASP A 1 80 ? -0.907 -4.694 -13.229 1.00 98.06 80 ASP A N 1
ATOM 630 C CA . ASP A 1 80 ? -0.894 -5.908 -14.060 1.00 98.06 80 ASP A CA 1
ATOM 631 C C . ASP A 1 80 ? -0.047 -7.038 -13.446 1.00 98.06 80 ASP A C 1
ATOM 633 O O . ASP A 1 80 ? -0.258 -8.213 -13.738 1.00 98.06 80 ASP A O 1
ATOM 637 N N . ARG A 1 81 ? 0.889 -6.701 -12.551 1.00 97.88 81 ARG A N 1
ATOM 638 C CA . ARG A 1 81 ? 1.656 -7.659 -11.740 1.00 97.88 81 ARG A CA 1
ATOM 639 C C . ARG A 1 81 ? 0.942 -8.106 -10.461 1.00 97.88 81 ARG A C 1
ATOM 641 O O . ARG A 1 81 ? 1.505 -8.876 -9.690 1.00 97.88 81 ARG A O 1
ATOM 648 N N . GLY A 1 82 ? -0.285 -7.653 -10.234 1.00 98.38 82 GLY A N 1
ATOM 649 C CA . GLY A 1 82 ? -1.061 -8.004 -9.054 1.00 98.38 82 GLY A CA 1
ATOM 650 C C . GLY A 1 82 ? -0.670 -7.220 -7.807 1.00 98.38 82 GLY A C 1
ATOM 651 O O . GLY A 1 82 ? -0.872 -7.711 -6.698 1.00 98.38 82 GLY A O 1
ATOM 652 N N . CYS A 1 83 ? -0.101 -6.023 -7.950 1.00 98.75 83 CYS A N 1
ATOM 653 C CA . CYS A 1 83 ? 0.184 -5.154 -6.816 1.00 98.75 83 CYS A CA 1
ATOM 654 C C . CYS A 1 83 ? -0.929 -4.124 -6.622 1.00 98.75 83 CYS A C 1
ATOM 656 O O . CYS A 1 83 ? -1.437 -3.533 -7.577 1.00 98.75 83 CYS A O 1
ATOM 658 N N . TRP A 1 84 ? -1.278 -3.869 -5.364 1.00 98.56 84 TRP A N 1
ATOM 659 C CA . TRP A 1 84 ? -2.265 -2.859 -4.992 1.00 98.56 84 TRP A CA 1
ATOM 660 C C . TRP A 1 84 ? -1.855 -2.164 -3.696 1.00 98.56 84 TRP A C 1
ATOM 662 O O . TRP A 1 84 ? -1.207 -2.770 -2.849 1.00 98.56 84 TRP A O 1
ATOM 672 N N . LEU A 1 85 ? -2.215 -0.894 -3.545 1.00 98.00 85 LEU A N 1
ATOM 673 C CA . LEU A 1 85 ? -2.118 -0.148 -2.304 1.00 98.00 85 LEU A CA 1
ATOM 674 C C . LEU A 1 85 ? -3.523 0.071 -1.771 1.00 98.00 85 LEU A C 1
ATOM 676 O O . LEU A 1 85 ? -4.357 0.677 -2.444 1.00 98.00 85 LEU A O 1
ATOM 680 N N . ASP A 1 86 ? -3.731 -0.373 -0.540 1.00 97.69 86 ASP A N 1
ATOM 681 C CA . ASP A 1 86 ? -4.916 -0.069 0.246 1.00 97.69 86 ASP A CA 1
ATOM 682 C C . ASP A 1 86 ? -4.509 0.534 1.593 1.00 97.69 86 ASP A C 1
ATOM 684 O O . ASP A 1 86 ? -3.351 0.478 2.013 1.00 97.69 86 ASP A O 1
ATOM 688 N N . ASP A 1 87 ? -5.476 1.118 2.281 1.00 97.38 87 ASP A N 1
ATOM 689 C CA . ASP A 1 87 ? -5.294 1.696 3.602 1.00 97.38 87 ASP A CA 1
ATOM 690 C C . ASP A 1 87 ? -6.104 0.917 4.637 1.00 97.38 87 ASP A C 1
ATOM 692 O O . ASP A 1 87 ? -7.149 0.352 4.314 1.00 97.38 87 ASP A O 1
ATOM 696 N N . ILE A 1 88 ? -5.680 0.929 5.906 1.00 98.00 88 ILE A N 1
ATOM 697 C CA . ILE A 1 88 ? -6.517 0.387 6.991 1.00 98.00 88 ILE A CA 1
ATOM 698 C C . ILE A 1 88 ? -7.859 1.139 7.023 1.00 98.00 88 ILE A C 1
ATOM 700 O O . ILE A 1 88 ? -8.924 0.515 7.057 1.00 98.00 88 ILE A O 1
ATOM 704 N N . SER A 1 89 ? -7.813 2.475 6.949 1.00 96.75 89 SER A N 1
ATOM 705 C CA . SER A 1 89 ? -8.989 3.351 6.902 1.00 96.75 89 SER A CA 1
ATOM 706 C C . SER A 1 89 ? -9.142 4.044 5.545 1.00 96.75 89 SER A C 1
ATOM 708 O O . SER A 1 89 ? -8.281 4.815 5.131 1.00 96.75 89 SER A O 1
ATOM 710 N N . HIS A 1 90 ? -10.282 3.868 4.878 1.00 94.88 90 HIS A N 1
ATOM 711 C CA . HIS A 1 90 ? -10.631 4.674 3.693 1.00 94.88 90 HIS A CA 1
ATOM 712 C C . HIS A 1 90 ? -11.070 6.093 4.062 1.00 94.88 90 HIS A C 1
ATOM 714 O O . HIS A 1 90 ? -10.976 7.010 3.255 1.00 94.88 90 HIS A O 1
ATOM 720 N N . THR A 1 91 ? -11.479 6.305 5.313 1.00 92.81 91 THR A N 1
ATOM 721 C CA . THR A 1 91 ? -11.723 7.646 5.841 1.00 92.81 91 THR A CA 1
ATOM 722 C C . THR A 1 91 ? -10.393 8.302 6.207 1.00 92.81 91 THR A C 1
ATOM 724 O O . THR A 1 91 ? -9.592 7.679 6.919 1.00 92.81 91 THR A O 1
ATOM 727 N N . PRO A 1 92 ? -10.145 9.556 5.798 1.00 93.31 92 PRO A N 1
ATOM 728 C CA . PRO A 1 92 ? -8.970 10.286 6.240 1.00 93.31 92 PRO A CA 1
ATOM 729 C C . PRO A 1 92 ? -8.946 10.493 7.753 1.00 93.31 92 PRO A C 1
ATOM 731 O O . PRO A 1 92 ? -9.913 10.966 8.349 1.00 93.31 92 PRO A O 1
ATOM 734 N N . ILE A 1 93 ? -7.814 10.171 8.375 1.00 94.06 93 ILE A N 1
ATOM 735 C CA . ILE A 1 93 ? -7.588 10.385 9.815 1.00 94.06 93 ILE A CA 1
ATOM 736 C C . ILE A 1 93 ? -6.297 11.161 10.088 1.00 94.06 93 ILE A C 1
ATOM 738 O O . ILE A 1 93 ? -5.875 11.319 11.234 1.00 94.06 93 ILE A O 1
ATOM 742 N N . ASP A 1 94 ? -5.631 11.630 9.036 1.00 88.06 94 ASP A N 1
ATOM 743 C CA . ASP A 1 94 ? -4.346 12.316 9.090 1.00 88.06 94 ASP A CA 1
ATOM 744 C C . ASP A 1 94 ? -4.404 13.683 9.777 1.00 88.06 94 ASP A C 1
ATOM 746 O O . ASP A 1 94 ? -3.379 14.131 10.292 1.00 88.06 94 ASP A O 1
ATOM 750 N N . LEU A 1 95 ? -5.595 14.268 9.894 1.00 89.38 95 LEU A N 1
ATOM 751 C CA . LEU A 1 95 ? -5.850 15.501 10.641 1.00 89.38 95 LEU A CA 1
ATOM 752 C C . LEU A 1 95 ? -6.293 15.269 12.097 1.00 89.38 95 LEU A C 1
ATOM 754 O O . LEU A 1 95 ? -6.358 16.227 12.862 1.00 89.38 95 LEU A O 1
ATOM 758 N N . LEU A 1 96 ? -6.570 14.020 12.494 1.00 93.06 96 LEU A N 1
ATOM 759 C CA . LEU A 1 96 ? -6.979 13.694 13.862 1.00 93.06 96 LEU A CA 1
ATOM 760 C C . LEU A 1 96 ? -5.798 13.748 14.829 1.00 93.06 96 LEU A C 1
ATOM 762 O O . LEU A 1 96 ? -4.650 13.422 14.476 1.00 93.06 96 LEU A O 1
ATOM 766 N N . ASN A 1 97 ? -6.101 14.079 16.087 1.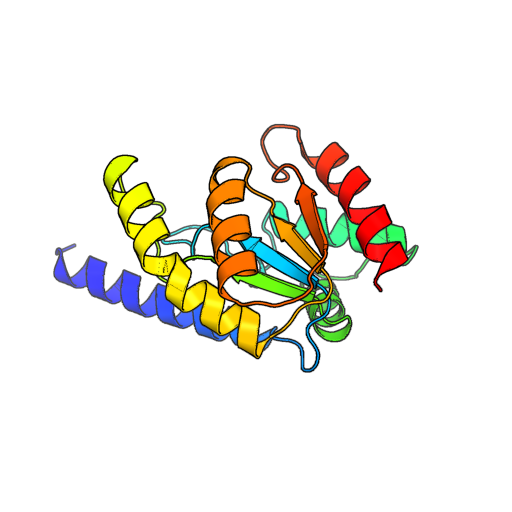00 94.62 97 ASN A N 1
ATOM 767 C CA . ASN A 1 97 ? -5.116 13.996 17.156 1.00 94.62 97 ASN A CA 1
ATOM 768 C C . ASN A 1 97 ? -4.733 12.530 17.439 1.00 94.62 97 ASN A C 1
ATOM 770 O O . ASN A 1 97 ? -5.350 11.583 16.951 1.00 94.62 97 ASN A O 1
ATOM 774 N N . ARG A 1 98 ? -3.679 12.313 18.235 1.00 93.06 98 ARG A N 1
ATOM 775 C CA . ARG A 1 98 ? -3.125 10.967 18.468 1.00 93.06 98 ARG A CA 1
ATOM 776 C C . ARG A 1 98 ? -4.151 9.976 19.033 1.00 93.06 98 ARG A C 1
ATOM 778 O O . ARG A 1 98 ? -4.121 8.807 18.651 1.00 93.06 98 ARG A O 1
ATOM 785 N N . ARG A 1 99 ? -5.013 10.420 19.951 1.00 94.88 99 ARG A N 1
ATOM 786 C CA . ARG A 1 99 ? -6.014 9.562 20.596 1.00 94.88 99 ARG A CA 1
ATOM 787 C C . ARG A 1 99 ? -7.113 9.195 19.605 1.00 94.88 99 ARG A C 1
ATOM 789 O O . ARG A 1 99 ? -7.354 8.013 19.388 1.00 94.88 99 ARG A O 1
ATOM 796 N N . GLU A 1 100 ? -7.701 10.198 18.965 1.00 96.50 100 GLU A N 1
ATOM 797 C CA . GLU A 1 100 ? -8.757 10.026 17.961 1.00 96.50 100 GLU A CA 1
ATOM 798 C C . GLU A 1 100 ? -8.291 9.155 16.794 1.00 96.50 100 GLU A C 1
ATOM 800 O O . GLU A 1 100 ? -8.999 8.242 16.382 1.00 96.50 100 GLU A O 1
ATOM 805 N N . ARG A 1 101 ? -7.061 9.367 16.311 1.00 95.19 101 ARG A N 1
ATOM 806 C CA . ARG A 1 101 ? -6.448 8.536 15.268 1.00 95.19 101 ARG A CA 1
ATOM 807 C C . ARG A 1 101 ? -6.353 7.073 15.686 1.00 95.19 101 ARG A C 1
ATOM 809 O O . ARG A 1 101 ? -6.688 6.195 14.896 1.00 95.19 101 ARG A O 1
ATOM 816 N N . LYS A 1 102 ? -5.895 6.800 16.913 1.00 93.75 102 LYS A N 1
ATOM 817 C CA . LYS A 1 102 ? -5.788 5.428 17.431 1.00 93.75 102 LYS A CA 1
ATOM 818 C C . LYS A 1 102 ? -7.164 4.765 17.496 1.00 93.75 102 LYS A C 1
ATOM 820 O O . LYS A 1 102 ? -7.307 3.627 17.060 1.00 93.75 102 LYS A O 1
ATOM 825 N N . GLU A 1 103 ? -8.165 5.476 18.008 1.00 95.88 103 GLU A N 1
ATOM 826 C CA . GLU A 1 103 ? -9.544 4.985 18.086 1.00 95.88 103 GLU A CA 1
ATOM 827 C C . GLU A 1 103 ? -10.143 4.744 16.688 1.00 95.88 103 GLU A C 1
ATOM 829 O O . GLU A 1 103 ? -10.762 3.706 16.457 1.00 95.88 103 GLU A O 1
ATOM 834 N N . ALA A 1 104 ? -9.921 5.654 15.736 1.00 96.31 104 ALA A N 1
ATOM 835 C CA . ALA A 1 104 ? -10.410 5.534 14.364 1.00 96.31 104 ALA A CA 1
ATOM 836 C C . ALA A 1 104 ? -9.764 4.361 13.608 1.00 96.31 104 ALA A C 1
ATOM 838 O O . ALA A 1 104 ? -10.466 3.591 12.950 1.00 96.31 104 ALA A O 1
ATOM 839 N N . ILE A 1 105 ? -8.449 4.162 13.756 1.00 96.12 105 ILE A N 1
ATOM 840 C CA . ILE A 1 105 ? -7.771 2.982 13.204 1.00 96.12 105 ILE A CA 1
ATOM 841 C C . ILE A 1 105 ? -8.325 1.704 13.817 1.00 96.12 105 ILE A C 1
ATOM 843 O O . ILE A 1 105 ? -8.649 0.778 13.080 1.00 96.12 105 ILE A O 1
ATOM 847 N N . GLN A 1 106 ? -8.479 1.653 15.142 1.00 95.88 106 GLN A N 1
ATOM 848 C CA . GLN A 1 106 ? -8.994 0.460 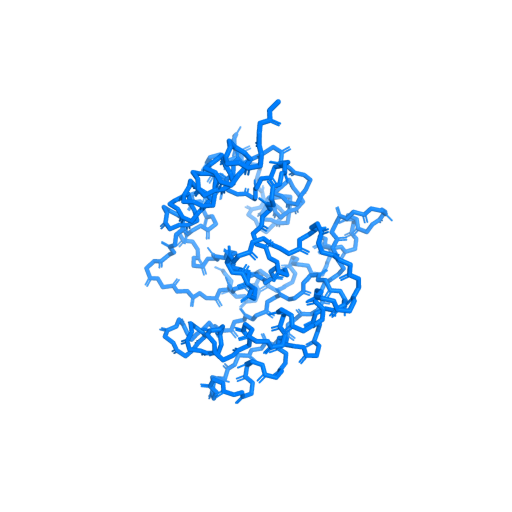15.811 1.00 95.88 106 GLN A CA 1
ATOM 849 C C . GLN A 1 106 ? -10.389 0.080 15.294 1.00 95.88 106 GLN A C 1
ATOM 851 O O . GLN A 1 106 ? -10.656 -1.095 15.053 1.00 95.88 106 GLN A O 1
ATOM 856 N N . LYS A 1 107 ? -11.258 1.074 15.069 1.00 97.00 107 LYS A N 1
ATOM 857 C CA . LYS A 1 107 ? -12.594 0.882 14.482 1.00 97.00 107 LYS A CA 1
ATOM 858 C C . LYS A 1 107 ? -12.560 0.431 13.018 1.00 97.00 107 LYS A C 1
ATOM 860 O O . LYS A 1 107 ? -13.521 -0.171 12.557 1.00 97.00 107 LYS A O 1
ATOM 865 N N . SER A 1 108 ? -11.474 0.706 12.299 1.00 97.44 108 SER A N 1
ATOM 866 C CA . SER A 1 108 ? -11.325 0.361 10.879 1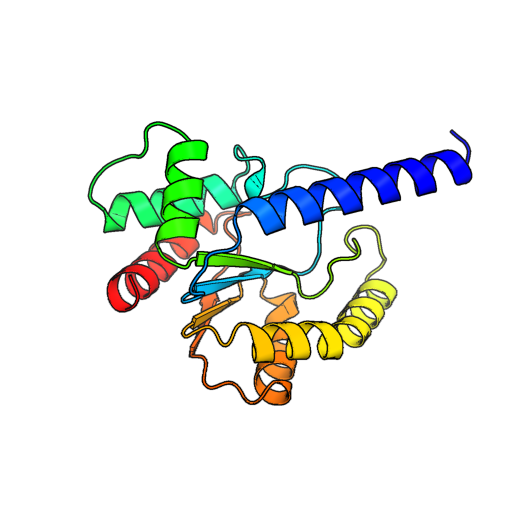.00 97.44 108 SER A CA 1
ATOM 867 C C . SER A 1 108 ? -10.816 -1.067 10.653 1.00 97.44 108 SER A C 1
ATOM 869 O O . SER A 1 108 ? -10.998 -1.612 9.565 1.00 97.44 108 SER A O 1
ATOM 871 N N . ILE A 1 109 ? -10.221 -1.698 11.674 1.00 97.81 109 ILE A N 1
ATOM 872 C CA . ILE A 1 109 ? -9.639 -3.047 11.582 1.00 97.81 109 ILE A CA 1
ATOM 873 C C . ILE A 1 109 ? -10.637 -4.103 11.077 1.00 97.81 109 ILE A C 1
ATOM 875 O O . ILE A 1 109 ? -10.256 -4.827 10.162 1.00 97.81 109 ILE A O 1
ATOM 879 N N . PRO A 1 110 ? -11.888 -4.207 11.576 1.00 98.25 110 PRO A N 1
ATOM 880 C CA . PRO A 1 110 ? -12.826 -5.223 11.087 1.00 98.25 110 PRO A CA 1
ATOM 881 C C . PRO A 1 110 ? -13.121 -5.095 9.589 1.00 98.25 110 PRO A C 1
ATOM 883 O O . PRO A 1 110 ? -13.079 -6.084 8.861 1.00 98.25 110 PRO A O 1
ATOM 886 N N . ASN A 1 111 ? -13.335 -3.869 9.103 1.00 98.00 111 ASN A N 1
ATOM 887 C CA . ASN A 1 111 ? -13.573 -3.623 7.680 1.00 98.00 111 ASN A CA 1
ATOM 888 C C . ASN A 1 111 ? -12.331 -3.943 6.842 1.00 98.00 111 ASN A C 1
ATOM 890 O O . ASN A 1 111 ? -12.449 -4.504 5.756 1.00 98.00 111 ASN A O 1
ATOM 894 N N . PHE A 1 112 ? -11.137 -3.603 7.336 1.00 98.50 112 PHE A N 1
ATOM 895 C CA . PHE A 1 112 ? -9.891 -3.958 6.660 1.00 98.50 112 PHE A CA 1
ATOM 896 C C . PHE A 1 112 ? -9.666 -5.478 6.629 1.00 98.50 112 PHE A C 1
ATOM 898 O O . PHE A 1 112 ? -9.294 -6.010 5.589 1.00 98.50 112 PHE A O 1
ATOM 905 N N . ALA A 1 113 ? -9.975 -6.195 7.713 1.00 98.69 113 ALA A N 1
ATOM 906 C CA . ALA A 1 113 ? -9.925 -7.656 7.759 1.00 98.69 113 ALA A CA 1
ATOM 907 C C . ALA A 1 113 ? -10.904 -8.308 6.763 1.00 98.69 113 ALA A C 1
ATOM 909 O O . ALA A 1 113 ? -10.549 -9.283 6.102 1.00 98.69 113 ALA A O 1
ATOM 910 N N . GLY A 1 114 ? -12.102 -7.738 6.587 1.00 98.56 114 GLY A N 1
ATOM 911 C CA . GLY A 1 114 ? -13.039 -8.156 5.537 1.00 98.56 114 GLY A CA 1
ATOM 912 C C . GLY A 1 114 ? -12.432 -8.022 4.137 1.00 98.56 114 GLY A C 1
ATOM 913 O O . GLY A 1 114 ? -12.389 -8.995 3.388 1.00 98.56 114 GLY A O 1
ATOM 914 N N . ARG A 1 115 ? -11.842 -6.859 3.823 1.00 97.88 115 ARG A N 1
ATOM 915 C CA . ARG A 1 115 ? -11.153 -6.640 2.536 1.00 97.88 115 ARG A CA 1
ATOM 916 C C . ARG A 1 115 ? -9.961 -7.577 2.333 1.00 97.88 115 ARG A C 1
ATOM 918 O O . ARG A 1 115 ? -9.731 -8.026 1.214 1.00 97.88 115 ARG A O 1
ATOM 925 N N . LEU A 1 116 ? -9.216 -7.889 3.394 1.00 98.50 116 LEU A N 1
ATOM 926 C CA . LEU A 1 116 ? -8.134 -8.876 3.357 1.00 98.50 116 LEU A CA 1
ATOM 927 C C . LEU A 1 116 ? -8.660 -10.278 3.043 1.00 98.50 116 LEU A C 1
ATOM 929 O O . LEU A 1 116 ? -8.056 -10.963 2.229 1.00 98.50 116 LEU A O 1
ATOM 933 N N . THR A 1 117 ? -9.791 -10.674 3.629 1.00 98.38 117 THR A N 1
ATOM 934 C CA . THR A 1 117 ? -10.437 -11.971 3.364 1.00 98.38 117 THR A CA 1
ATOM 935 C C . THR A 1 117 ? -10.851 -12.085 1.898 1.00 98.38 117 THR A C 1
ATOM 937 O O . THR A 1 117 ? -10.558 -13.081 1.246 1.00 98.38 117 THR A O 1
ATOM 940 N N . GLU A 1 118 ? -11.489 -11.042 1.362 1.00 97.06 118 GLU A N 1
ATOM 941 C CA . GLU A 1 118 ? -11.929 -10.999 -0.036 1.00 97.06 118 GLU A CA 1
ATOM 942 C C . GLU A 1 118 ? -10.762 -11.009 -1.025 1.00 97.06 118 GLU A C 1
ATOM 944 O O . GLU A 1 118 ? -10.850 -11.617 -2.089 1.00 97.06 118 GLU A O 1
ATOM 949 N N . ALA A 1 119 ? -9.684 -10.290 -0.707 1.00 96.31 119 ALA A N 1
ATOM 950 C CA . ALA A 1 1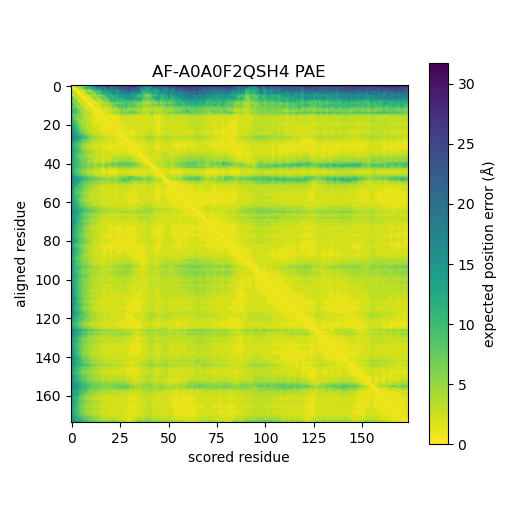19 ? -8.576 -10.096 -1.631 1.00 96.31 119 ALA A CA 1
ATOM 951 C C . ALA A 1 119 ? -7.473 -11.159 -1.499 1.00 96.31 119 ALA A C 1
ATOM 953 O O . ALA A 1 119 ? -6.737 -11.371 -2.457 1.00 96.31 119 ALA A O 1
ATOM 954 N N . SER A 1 120 ? -7.354 -11.789 -0.325 1.00 97.44 120 SER A N 1
ATOM 955 C CA . SER A 1 120 ? -6.422 -12.867 0.035 1.00 97.44 120 SER A CA 1
ATOM 956 C C . SER A 1 120 ? -5.020 -12.756 -0.601 1.00 97.44 120 SER A C 1
ATOM 958 O O . SER A 1 120 ? -4.596 -13.683 -1.297 1.00 97.44 120 SER A O 1
ATOM 960 N N . PRO A 1 121 ? -4.284 -11.645 -0.384 1.00 98.31 121 PRO A N 1
ATOM 961 C CA . PRO A 1 121 ? -2.955 -11.456 -0.968 1.00 98.31 121 PRO A CA 1
ATOM 962 C C . PRO A 1 121 ? -1.942 -12.500 -0.476 1.00 98.31 121 PRO A C 1
ATOM 964 O O . PRO A 1 121 ? -1.968 -12.901 0.686 1.00 98.31 121 PRO A O 1
ATOM 967 N N . GLU A 1 122 ? -0.975 -12.852 -1.327 1.00 98.38 122 GLU A N 1
ATOM 968 C CA . GLU A 1 122 ? 0.176 -13.697 -0.961 1.00 98.38 122 GLU A CA 1
ATOM 969 C C . GLU A 1 122 ? 1.116 -12.963 0.014 1.00 98.38 122 GLU A C 1
ATOM 971 O O . GLU A 1 122 ? 1.645 -13.545 0.967 1.00 98.38 122 GLU A O 1
ATOM 976 N N . VAL A 1 123 ? 1.326 -11.662 -0.222 1.00 98.69 123 VAL A N 1
ATOM 977 C CA . VAL A 1 123 ? 2.234 -10.814 0.558 1.00 98.69 123 VAL A CA 1
ATOM 978 C C . VAL A 1 123 ? 1.542 -9.524 0.984 1.00 98.69 123 VAL A C 1
ATOM 980 O O . VAL A 1 123 ? 0.930 -8.829 0.174 1.00 98.69 123 VAL A O 1
ATOM 983 N N . VAL A 1 124 ? 1.706 -9.156 2.253 1.00 98.75 124 VAL A N 1
ATOM 984 C CA . VAL A 1 124 ? 1.263 -7.880 2.821 1.00 98.75 124 VAL A CA 1
ATOM 985 C C . VAL A 1 124 ? 2.487 -7.059 3.221 1.00 98.75 124 VAL A C 1
ATOM 987 O O . VAL A 1 124 ? 3.224 -7.422 4.133 1.00 98.75 124 VAL A O 1
ATOM 990 N N . ILE A 1 125 ? 2.700 -5.926 2.558 1.00 98.56 125 ILE A N 1
ATOM 991 C CA . ILE A 1 125 ? 3.806 -5.001 2.809 1.00 98.56 125 ILE A CA 1
ATOM 992 C C . ILE A 1 125 ? 3.319 -3.844 3.679 1.00 98.56 125 ILE A C 1
ATOM 994 O O . ILE A 1 125 ? 2.542 -2.991 3.248 1.00 98.56 125 ILE A O 1
ATOM 998 N N . VAL A 1 126 ? 3.839 -3.763 4.900 1.00 97.88 126 VAL A N 1
ATOM 999 C CA . VAL A 1 126 ? 3.527 -2.706 5.865 1.00 97.88 126 VAL A CA 1
ATOM 1000 C C . VAL A 1 126 ? 4.668 -1.700 5.918 1.00 97.88 126 VAL A C 1
ATOM 1002 O O . VAL A 1 126 ? 5.783 -2.022 6.329 1.00 97.88 126 VAL A O 1
ATOM 1005 N N . MET A 1 127 ? 4.382 -0.454 5.543 1.00 92.44 127 MET A N 1
ATOM 1006 C CA . MET A 1 127 ? 5.419 0.573 5.350 1.00 92.44 127 MET A CA 1
ATOM 1007 C C . MET A 1 127 ? 5.521 1.568 6.508 1.00 92.44 127 MET A C 1
ATOM 1009 O O . MET A 1 127 ? 6.482 2.326 6.626 1.00 92.44 127 MET A O 1
ATOM 1013 N N . LEU A 1 128 ? 4.523 1.597 7.390 1.00 90.75 128 LEU A N 1
ATOM 1014 C CA . LEU A 1 128 ? 4.487 2.503 8.531 1.00 90.75 128 LEU A CA 1
ATOM 1015 C C . LEU A 1 128 ? 4.691 1.705 9.816 1.00 90.75 128 LEU A C 1
ATOM 1017 O O . LEU A 1 128 ? 3.851 0.903 10.212 1.00 90.75 128 LEU A O 1
ATOM 1021 N N . ARG A 1 129 ? 5.792 1.962 10.534 1.00 88.88 129 ARG A N 1
ATOM 1022 C CA . ARG A 1 129 ? 6.081 1.255 11.797 1.00 88.88 129 ARG A CA 1
ATOM 1023 C C . ARG A 1 129 ? 4.933 1.363 12.810 1.00 88.88 129 ARG A C 1
ATOM 1025 O O . ARG A 1 129 ? 4.721 0.441 13.586 1.00 88.88 129 ARG A O 1
ATOM 1032 N N . ARG A 1 130 ? 4.201 2.478 12.796 1.00 91.50 130 ARG A N 1
ATOM 1033 C CA . ARG A 1 130 ? 3.108 2.742 13.738 1.00 91.50 130 ARG A CA 1
ATOM 1034 C C . ARG A 1 130 ? 1.846 1.905 13.510 1.00 91.50 130 ARG A C 1
ATOM 1036 O O . ARG A 1 130 ? 1.036 1.870 14.422 1.00 91.50 130 ARG A O 1
ATOM 1043 N N . ILE A 1 131 ? 1.685 1.270 12.342 1.00 95.38 131 ILE A N 1
ATOM 1044 C CA . ILE A 1 131 ? 0.490 0.466 12.021 1.00 95.38 131 ILE A CA 1
ATOM 1045 C C . ILE A 1 131 ? 0.740 -1.049 12.060 1.00 95.38 131 ILE A C 1
ATOM 1047 O O . ILE A 1 131 ? -0.151 -1.827 11.734 1.00 95.38 131 ILE A O 1
ATOM 1051 N N . LYS A 1 132 ? 1.955 -1.492 12.422 1.00 96.00 132 LYS A N 1
ATOM 1052 C CA . LYS A 1 132 ? 2.347 -2.911 12.350 1.00 96.00 132 LYS A CA 1
ATOM 1053 C C . LYS A 1 132 ? 1.416 -3.830 13.137 1.00 96.00 132 LYS A C 1
ATOM 1055 O O . LYS A 1 132 ? 1.007 -4.872 12.630 1.00 96.00 132 LYS A O 1
ATOM 1060 N N . GLU A 1 133 ? 1.081 -3.431 14.359 1.00 96.12 133 GLU A N 1
ATOM 1061 C CA . GLU A 1 133 ? 0.215 -4.205 15.253 1.00 96.12 133 GLU A CA 1
ATOM 1062 C C . GLU A 1 133 ? -1.206 -4.307 14.691 1.00 96.12 133 GLU A C 1
ATOM 1064 O O . GLU A 1 133 ? -1.820 -5.366 14.737 1.00 96.12 133 GLU A O 1
ATOM 1069 N N . GLN A 1 134 ? -1.708 -3.227 14.094 1.00 97.50 134 GLN A N 1
ATOM 1070 C CA . GLN A 1 134 ? -3.059 -3.156 13.547 1.00 97.50 134 GLN A CA 1
ATOM 1071 C C . GLN A 1 134 ? -3.189 -3.963 12.258 1.00 97.50 134 GLN A C 1
ATOM 1073 O O . GLN A 1 134 ? -4.189 -4.654 12.082 1.00 97.50 134 GLN A O 1
ATOM 1078 N N . VAL A 1 135 ? -2.169 -3.942 11.393 1.00 98.06 135 VAL A N 1
ATOM 1079 C CA . VAL A 1 135 ? -2.139 -4.827 10.220 1.00 98.06 135 VAL A CA 1
ATOM 1080 C C . VAL A 1 135 ? -2.026 -6.288 10.647 1.00 98.06 135 VAL A C 1
ATOM 1082 O O . VAL A 1 135 ? -2.770 -7.112 10.132 1.00 98.06 135 VAL A O 1
ATOM 1085 N N . SER A 1 136 ? -1.169 -6.610 11.622 1.00 97.31 136 SER A N 1
ATOM 1086 C CA . SER A 1 136 ? -1.053 -7.984 12.141 1.00 97.31 136 SER A CA 1
ATOM 1087 C C . SER A 1 136 ? -2.384 -8.492 12.693 1.00 97.31 136 SER A C 1
ATOM 1089 O O . SER A 1 136 ? -2.809 -9.595 12.360 1.00 97.31 136 SER A O 1
ATOM 1091 N N . ALA A 1 137 ? -3.073 -7.665 13.485 1.00 97.00 137 ALA A N 1
ATOM 1092 C CA . ALA A 1 137 ? -4.387 -7.991 14.025 1.00 97.00 137 ALA A CA 1
ATOM 1093 C C . ALA A 1 137 ? -5.432 -8.195 12.917 1.00 97.00 137 ALA A C 1
ATOM 1095 O O . ALA A 1 137 ? -6.229 -9.125 12.997 1.00 97.00 137 ALA A O 1
ATOM 1096 N N . ALA A 1 138 ? -5.418 -7.363 11.870 1.00 98.38 138 ALA A N 1
ATOM 1097 C CA . ALA A 1 138 ? -6.331 -7.501 10.739 1.00 98.38 138 ALA A CA 1
ATOM 1098 C C . ALA A 1 138 ? -6.056 -8.767 9.911 1.00 98.38 138 ALA A C 1
ATOM 1100 O O . ALA A 1 138 ? -7.000 -9.474 9.567 1.00 98.38 138 ALA A O 1
ATOM 1101 N N . VAL A 1 139 ? -4.785 -9.091 9.641 1.00 98.31 139 VAL A N 1
ATOM 1102 C CA . VAL A 1 139 ? -4.398 -10.333 8.948 1.00 98.31 139 VAL A CA 1
ATOM 1103 C C . VAL A 1 139 ? -4.833 -11.549 9.766 1.00 98.31 139 VAL A C 1
ATOM 1105 O O . VAL A 1 139 ? -5.500 -12.429 9.228 1.00 98.31 139 VAL A O 1
ATOM 1108 N N . GLN A 1 140 ? -4.571 -11.564 11.076 1.00 97.88 140 GLN A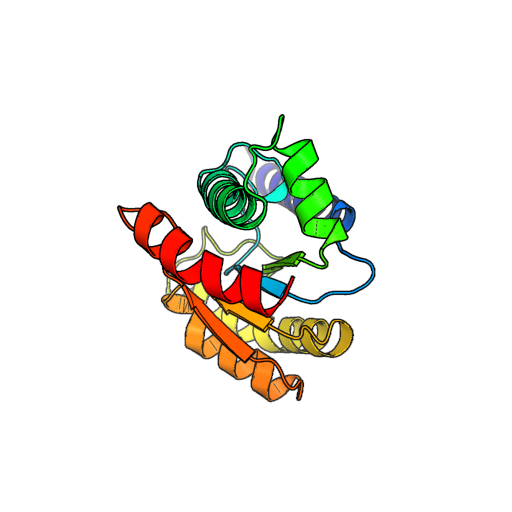 N 1
ATOM 1109 C CA . GLN A 1 140 ? -5.030 -12.639 11.960 1.00 97.88 140 GLN A CA 1
ATOM 1110 C C . GLN A 1 140 ? -6.560 -12.776 11.953 1.00 97.88 140 GLN A C 1
ATOM 1112 O O . GLN A 1 140 ? -7.074 -13.883 11.825 1.00 97.88 140 GLN A O 1
ATOM 1117 N N . ALA A 1 141 ? -7.290 -11.663 12.064 1.00 98.06 141 ALA A N 1
ATOM 1118 C CA . ALA A 1 141 ? -8.752 -11.663 12.062 1.00 98.06 141 ALA A CA 1
ATOM 1119 C C . ALA A 1 141 ? -9.354 -12.093 10.714 1.00 98.06 141 ALA A C 1
ATOM 1121 O O . ALA A 1 141 ? -10.440 -12.662 10.693 1.00 98.06 141 ALA A O 1
ATOM 1122 N N . SER A 1 142 ? -8.657 -11.837 9.602 1.00 98.25 142 SER A N 1
ATOM 1123 C CA . SER A 1 142 ? -9.089 -12.256 8.262 1.00 98.25 142 SER A CA 1
ATOM 1124 C C . SER A 1 142 ? -8.888 -13.750 7.987 1.00 98.25 142 SER A C 1
ATOM 1126 O O . SER A 1 142 ? -9.480 -14.290 7.060 1.00 98.25 142 SER A O 1
ATOM 1128 N N . GLY A 1 143 ? -8.033 -14.427 8.763 1.00 97.94 143 GLY A N 1
ATOM 1129 C CA . GLY A 1 143 ? -7.727 -15.848 8.576 1.00 97.94 143 GLY A CA 1
ATOM 1130 C C . GLY A 1 143 ? -6.922 -16.181 7.312 1.00 97.94 143 GLY A C 1
ATOM 1131 O O . GLY A 1 143 ? -6.705 -17.361 7.036 1.00 97.94 143 GLY A O 1
ATOM 1132 N N . ILE A 1 144 ? -6.463 -15.182 6.550 1.00 97.94 144 ILE A N 1
ATOM 1133 C CA . ILE A 1 144 ? -5.647 -15.412 5.354 1.00 97.94 144 ILE A CA 1
ATOM 1134 C C . ILE A 1 144 ? -4.241 -15.892 5.723 1.00 97.94 144 ILE A C 1
ATOM 1136 O O . ILE A 1 144 ? -3.685 -15.534 6.764 1.00 97.94 144 ILE A O 1
ATOM 1140 N N . GLN A 1 145 ? -3.626 -16.651 4.820 1.00 96.31 145 GLN A N 1
ATOM 1141 C CA . GLN A 1 145 ? -2.226 -17.055 4.926 1.00 96.31 145 GLN A CA 1
ATOM 1142 C C . GLN A 1 145 ? -1.360 -16.136 4.065 1.00 96.31 145 GLN A C 1
ATOM 1144 O O . GLN A 1 145 ? -1.011 -16.475 2.939 1.00 96.31 145 GLN A O 1
ATOM 1149 N N . ALA A 1 146 ? -1.030 -14.959 4.595 1.00 97.44 146 ALA A N 1
ATOM 1150 C CA . ALA A 1 146 ? -0.174 -13.991 3.916 1.00 97.44 146 ALA A CA 1
ATOM 1151 C C . ALA A 1 146 ? 1.177 -13.843 4.622 1.00 97.44 146 ALA A C 1
ATOM 1153 O O . ALA A 1 146 ? 1.247 -13.753 5.853 1.00 97.44 146 ALA A O 1
ATOM 1154 N N . ARG A 1 147 ? 2.258 -13.733 3.845 1.00 97.94 147 ARG A N 1
ATOM 1155 C CA . ARG A 1 147 ? 3.560 -13.303 4.370 1.00 97.94 147 ARG A CA 1
ATOM 1156 C C . ARG A 1 147 ? 3.519 -11.803 4.648 1.00 97.94 147 ARG A C 1
ATOM 1158 O O . ARG A 1 147 ? 3.226 -11.021 3.748 1.00 97.94 147 ARG A O 1
ATOM 1165 N N . ILE A 1 148 ? 3.842 -11.389 5.873 1.00 98.25 148 ILE A N 1
ATOM 1166 C CA . ILE A 1 148 ? 3.883 -9.968 6.239 1.00 98.25 148 ILE A CA 1
ATOM 1167 C C . ILE A 1 148 ? 5.324 -9.460 6.193 1.00 98.25 148 ILE A C 1
ATOM 1169 O O . ILE A 1 148 ? 6.177 -9.935 6.939 1.00 98.25 148 ILE A O 1
ATOM 1173 N N . GLU A 1 149 ? 5.564 -8.444 5.371 1.00 98.06 149 GLU A N 1
ATOM 1174 C CA . GLU A 1 149 ? 6.854 -7.776 5.230 1.00 98.06 149 GLU A CA 1
ATOM 1175 C C . GLU A 1 149 ? 6.801 -6.361 5.803 1.00 98.06 149 GLU A C 1
ATOM 1177 O O . GLU A 1 149 ? 5.873 -5.589 5.552 1.00 98.06 149 GLU A O 1
ATOM 1182 N N . TYR A 1 150 ? 7.826 -5.992 6.569 1.00 96.88 150 TYR A N 1
ATOM 1183 C CA . TYR A 1 150 ? 7.889 -4.696 7.238 1.00 96.88 150 TYR A CA 1
ATOM 1184 C C . TYR A 1 150 ? 8.992 -3.821 6.669 1.00 96.88 150 TYR A C 1
ATOM 1186 O O . TYR A 1 150 ? 10.173 -4.021 6.955 1.00 96.88 150 TYR A O 1
ATOM 1194 N N . LEU A 1 151 ? 8.597 -2.784 5.941 1.00 95.50 151 LEU A N 1
ATOM 1195 C CA . LEU A 1 151 ? 9.517 -1.858 5.296 1.00 95.50 151 LEU A CA 1
ATOM 1196 C C . LEU A 1 151 ? 9.442 -0.483 5.976 1.00 95.50 151 LEU A C 1
ATOM 1198 O O . LEU A 1 151 ? 8.391 -0.095 6.490 1.00 95.50 151 LEU A O 1
ATOM 1202 N N . PRO A 1 152 ? 10.539 0.288 6.024 1.00 94.25 152 PRO A N 1
ATOM 1203 C CA . PRO A 1 152 ? 10.463 1.678 6.442 1.00 94.25 152 PRO A CA 1
ATOM 1204 C C . PRO A 1 152 ? 9.806 2.511 5.336 1.00 94.25 152 PRO A C 1
ATOM 1206 O O . PRO A 1 152 ? 10.139 2.359 4.165 1.00 94.25 152 PRO A O 1
ATOM 1209 N N . PHE A 1 153 ? 8.915 3.434 5.691 1.00 92.69 153 PHE A N 1
ATOM 1210 C CA . PHE A 1 153 ? 8.350 4.375 4.723 1.00 92.69 153 PHE A CA 1
ATOM 1211 C C . PHE A 1 153 ? 9.475 5.180 4.053 1.00 92.69 153 PHE A C 1
ATOM 1213 O O . PHE A 1 153 ? 10.336 5.683 4.783 1.00 92.69 153 PHE A O 1
ATOM 1220 N N . PRO A 1 154 ? 9.478 5.362 2.717 1.00 91.81 154 PRO A N 1
ATOM 1221 C CA . PRO A 1 154 ? 10.569 6.016 1.990 1.00 91.81 154 PRO A CA 1
ATOM 1222 C C . PRO A 1 154 ? 10.510 7.550 2.095 1.00 91.81 154 PRO A C 1
ATOM 1224 O O . PRO A 1 154 ? 10.480 8.277 1.104 1.00 91.81 154 PRO A O 1
ATOM 1227 N N . GLY A 1 155 ? 10.504 8.046 3.327 1.00 88.38 155 GLY A N 1
ATOM 1228 C CA . GLY A 1 155 ? 10.717 9.441 3.692 1.00 88.38 155 GLY A CA 1
ATOM 1229 C C . GLY A 1 155 ? 11.846 9.554 4.715 1.00 88.38 155 GLY A C 1
ATOM 1230 O O . GLY A 1 155 ? 12.339 8.544 5.214 1.00 88.38 155 GLY A O 1
ATOM 1231 N N . PHE A 1 156 ? 12.255 10.785 5.030 1.00 87.75 156 PHE A N 1
ATOM 1232 C CA . PHE A 1 156 ? 13.207 11.080 6.114 1.00 87.75 156 PHE A CA 1
ATOM 1233 C C . PHE A 1 156 ? 14.529 10.278 6.062 1.00 87.75 156 PHE A C 1
ATOM 1235 O O . PHE A 1 156 ? 15.047 9.872 7.095 1.00 87.75 156 PHE A O 1
ATOM 1242 N N . GLY A 1 157 ? 15.076 10.028 4.866 1.00 91.56 157 GLY A N 1
ATOM 1243 C CA . GLY A 1 157 ? 16.356 9.321 4.690 1.00 91.56 157 GLY A CA 1
ATOM 1244 C C . GLY A 1 157 ? 16.243 7.802 4.501 1.00 91.56 157 GLY A C 1
ATOM 1245 O O . GLY A 1 157 ? 17.245 7.134 4.257 1.00 91.56 157 GLY A O 1
ATOM 1246 N N . HIS A 1 158 ? 15.037 7.230 4.560 1.00 93.81 158 HIS A N 1
ATOM 1247 C CA . HIS A 1 158 ? 14.834 5.783 4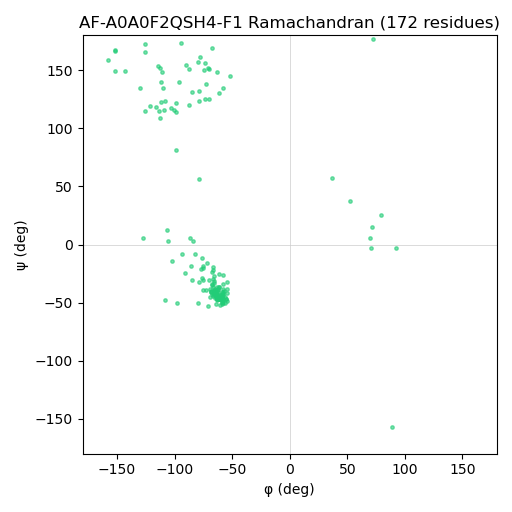.414 1.00 93.81 158 HIS A CA 1
ATOM 1248 C C . HIS A 1 158 ? 14.678 5.296 2.966 1.00 93.81 158 HIS A C 1
ATOM 1250 O O . HIS A 1 158 ? 14.409 4.116 2.751 1.00 93.81 158 HIS A O 1
ATOM 1256 N N . GLN A 1 159 ? 14.841 6.165 1.965 1.00 95.62 159 GLN A N 1
ATOM 1257 C CA . GLN A 1 159 ? 14.574 5.848 0.557 1.00 95.62 159 GLN A CA 1
ATOM 1258 C C . GLN A 1 159 ? 15.374 4.630 0.080 1.00 95.62 159 GLN A C 1
ATOM 1260 O O . GLN A 1 159 ? 14.809 3.680 -0.458 1.00 95.62 159 GLN A O 1
ATOM 1265 N N . ARG A 1 160 ? 16.690 4.636 0.328 1.00 96.88 160 ARG A N 1
ATOM 1266 C CA . ARG A 1 160 ? 17.586 3.536 -0.051 1.00 96.88 160 ARG A CA 1
ATOM 1267 C C . ARG A 1 160 ? 17.196 2.237 0.649 1.00 96.88 160 ARG A C 1
ATOM 1269 O O . ARG A 1 160 ? 17.064 1.211 -0.007 1.00 96.88 160 ARG A O 1
ATOM 1276 N N . LYS A 1 161 ? 16.945 2.296 1.961 1.00 96.94 161 LYS A N 1
ATOM 1277 C CA . LYS A 1 161 ? 16.597 1.112 2.754 1.00 96.94 161 LYS A CA 1
ATOM 1278 C C . LYS A 1 161 ? 15.256 0.506 2.339 1.00 96.94 161 LYS A C 1
ATOM 1280 O O . LYS A 1 161 ? 15.133 -0.712 2.310 1.00 96.94 161 LYS A O 1
ATOM 1285 N N . PHE A 1 162 ? 14.271 1.339 2.006 1.00 97.25 162 PHE A N 1
ATOM 1286 C CA . PHE A 1 162 ? 12.994 0.888 1.457 1.00 97.25 162 PHE A CA 1
ATOM 1287 C C . PHE A 1 162 ? 13.197 0.102 0.157 1.00 97.25 162 PHE A C 1
ATOM 1289 O O . PHE A 1 162 ? 12.703 -1.014 0.045 1.00 97.25 162 PHE A O 1
ATOM 1296 N N . ILE A 1 163 ? 13.971 0.645 -0.791 1.00 98.06 163 ILE A N 1
ATOM 1297 C CA . ILE A 1 163 ? 14.244 -0.012 -2.079 1.00 98.06 163 ILE A CA 1
ATOM 1298 C C . ILE A 1 163 ? 15.002 -1.330 -1.874 1.00 98.06 163 ILE A C 1
ATOM 1300 O O . ILE A 1 163 ? 14.603 -2.352 -2.427 1.00 98.06 163 ILE A O 1
ATOM 1304 N N . GLU A 1 164 ? 16.058 -1.326 -1.054 1.00 98.00 164 GLU A N 1
ATOM 1305 C CA . GLU A 1 164 ? 16.865 -2.520 -0.756 1.00 98.00 164 GLU A CA 1
ATOM 1306 C C . GLU A 1 164 ? 16.039 -3.664 -0.157 1.00 98.00 164 GLU A C 1
ATOM 1308 O O . GLU A 1 164 ? 16.330 -4.825 -0.431 1.00 98.00 164 GLU A O 1
ATOM 1313 N N . LEU A 1 165 ? 15.016 -3.349 0.644 1.00 98.00 165 LEU A N 1
ATOM 1314 C CA . LEU A 1 165 ? 14.119 -4.347 1.230 1.00 98.00 165 LEU A CA 1
ATOM 1315 C C . LEU A 1 165 ? 12.970 -4.745 0.296 1.00 98.00 165 LEU A C 1
ATOM 1317 O O . LEU A 1 165 ? 12.512 -5.879 0.356 1.00 98.00 165 LEU A O 1
ATOM 1321 N N . LEU A 1 166 ? 12.506 -3.842 -0.571 1.00 98.44 166 LEU A N 1
ATOM 1322 C CA . LEU A 1 166 ? 11.414 -4.136 -1.496 1.00 98.44 166 LEU A CA 1
ATOM 1323 C C . LEU A 1 166 ? 11.864 -5.025 -2.662 1.00 98.44 166 LEU A C 1
ATOM 1325 O O . LEU 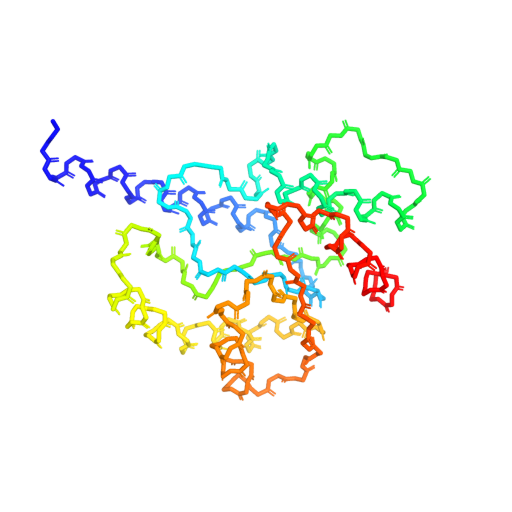A 1 166 ? 11.127 -5.916 -3.071 1.00 98.44 166 LEU A O 1
ATOM 1329 N N . VAL A 1 167 ? 13.071 -4.812 -3.196 1.00 98.69 167 VAL A N 1
ATOM 1330 C CA . VAL A 1 167 ? 13.572 -5.550 -4.371 1.00 98.69 167 VAL A CA 1
ATOM 1331 C C . VAL A 1 167 ? 13.553 -7.079 -4.183 1.00 98.69 167 VAL A C 1
ATOM 1333 O O . VAL A 1 167 ? 13.059 -7.752 -5.088 1.00 98.69 167 VAL A O 1
ATOM 1336 N N . PRO A 1 168 ? 14.034 -7.660 -3.064 1.00 98.56 168 PRO A N 1
ATOM 1337 C CA . PRO A 1 168 ? 13.947 -9.104 -2.833 1.00 98.56 168 PRO A CA 1
ATOM 1338 C C . PRO A 1 168 ? 12.506 -9.623 -2.822 1.00 98.56 168 PRO A C 1
ATOM 1340 O O . PRO A 1 168 ? 12.204 -10.575 -3.535 1.00 98.56 168 PRO A O 1
ATOM 1343 N N . VAL A 1 169 ? 11.597 -8.937 -2.117 1.00 98.31 169 VAL A N 1
ATOM 1344 C CA . VAL A 1 169 ? 10.172 -9.313 -2.049 1.00 98.31 169 VAL A CA 1
ATOM 1345 C C . VAL A 1 169 ? 9.550 -9.343 -3.445 1.00 98.31 169 VAL A C 1
ATOM 1347 O O . VAL A 1 169 ? 8.835 -10.284 -3.790 1.00 98.31 169 VAL A O 1
ATOM 1350 N N . LEU A 1 170 ? 9.859 -8.338 -4.272 1.00 98.44 170 LEU A N 1
ATOM 1351 C CA . LEU A 1 170 ? 9.389 -8.281 -5.653 1.00 98.44 170 LEU A CA 1
ATOM 1352 C C . LEU A 1 170 ? 9.959 -9.420 -6.508 1.00 98.44 170 LEU A C 1
ATOM 1354 O O . LEU A 1 170 ? 9.206 -9.981 -7.285 1.00 98.44 170 LEU A O 1
ATOM 1358 N N . ARG A 1 171 ? 11.243 -9.783 -6.375 1.00 98.19 171 ARG A N 1
ATOM 1359 C CA . ARG A 1 171 ? 11.860 -10.882 -7.151 1.00 98.19 171 ARG A CA 1
ATOM 1360 C C . ARG A 1 171 ? 11.318 -12.258 -6.793 1.00 98.19 171 ARG A C 1
ATOM 1362 O O . ARG A 1 171 ? 11.264 -13.132 -7.645 1.00 98.19 171 ARG A O 1
ATOM 1369 N N . GLU A 1 172 ? 10.992 -12.462 -5.525 1.00 97.25 172 GLU A N 1
ATOM 1370 C CA . GLU A 1 172 ? 10.446 -13.731 -5.044 1.00 97.25 172 GLU A CA 1
ATOM 1371 C C . GLU A 1 172 ? 8.980 -13.903 -5.428 1.00 97.25 172 GLU A C 1
ATOM 1373 O O . GLU A 1 172 ? 8.509 -15.026 -5.576 1.00 97.25 172 GLU A O 1
ATOM 1378 N N . THR A 1 173 ? 8.260 -12.788 -5.559 1.00 96.81 173 THR A N 1
ATOM 1379 C CA . THR A 1 173 ? 6.823 -12.818 -5.796 1.00 96.81 173 THR A CA 1
ATOM 1380 C C . THR A 1 173 ? 6.505 -12.644 -7.283 1.00 96.81 173 THR A C 1
ATOM 1382 O O . THR A 1 173 ? 5.763 -13.454 -7.815 1.00 96.81 173 THR A O 1
ATOM 1385 N N . LEU A 1 174 ? 7.041 -11.639 -7.987 1.00 94.25 174 LEU A N 1
ATOM 1386 C CA . LEU A 1 174 ? 6.610 -11.212 -9.337 1.00 94.25 174 LEU A CA 1
ATOM 1387 C C . LEU A 1 174 ? 7.430 -11.766 -10.502 1.00 94.25 174 LEU A C 1
ATOM 1389 O O . LEU A 1 174 ? 6.810 -11.851 -11.589 1.00 94.25 174 LEU A O 1
#

Foldseek 3Di:
DDPVVLVVVLVVVLVVLVVLQVVLQAPAAAEEEEAAEDASDDDDLSVDPDLQVVLLQVLVCVLVVHHDPGSVRSSNVCRHLRYGYDYLYSRDCVPPDPVVSVVRSLVSLQVLLVVCLVNQYQEYEYADPVCVVSVVSSVVSNVHDHHYHYAHRCPDPRSVRRSVRVNVVVNVGD

pLDDT: mean 93.95, std 7.42, range [57.25, 98.81]